Protein AF-A0A3B0TEU0-F1 (afdb_monomer_lite)

Foldseek 3Di:
DDPVVVVVVPVVVVVVVVVVCVVVPPDPPDDPPDPPDDDDDPFWDWDWDWDPDPPDIDIDTDTQGPPPVVNCVVPDDDPPDDPDDD

Radius of gyration: 29.11 Å; chains: 1; bounding box: 80×23×73 Å

Sequence (86 aa):
MNVNIYLMMVFFPFLAIVVGYAVFNRTPKNGPTQNRGTEPSQDSTLVTGGIVSGRGGHSSAITIPRDPQEYAKAMMPSHAKKKENK

Organism: NCBI:txid652676

Secondary structure (DSSP, 8-state):
--HHHHHHHHHHHHHHHHHHHHHHT---SS-----SS----SS-EEEEEEE--TT--EEEEEEE-SSHHHHHHHHS----------

Structure (mmCIF, N/CA/C/O backbone):
data_AF-A0A3B0TEU0-F1
#
_entry.id   AF-A0A3B0TEU0-F1
#
loop_
_atom_site.group_PDB
_atom_site.id
_atom_site.type_symbol
_atom_site.label_atom_id
_atom_site.label_alt_id
_atom_site.label_comp_id
_atom_site.label_asym_id
_atom_site.label_entity_id
_atom_site.label_seq_id
_atom_site.pdbx_PDB_ins_code
_atom_site.Cartn_x
_atom_site.Cartn_y
_atom_site.Cartn_z
_atom_site.occupancy
_atom_site.B_iso_or_equiv
_atom_site.auth_seq_id
_atom_site.auth_comp_id
_atom_site.auth_asym_id
_atom_site.auth_atom_id
_atom_site.pdbx_PDB_model_num
ATOM 1 N N . MET A 1 1 ? 33.360 -10.606 -42.028 1.00 63.88 1 MET A N 1
ATOM 2 C CA . MET A 1 1 ? 32.883 -10.373 -40.646 1.00 63.88 1 MET A CA 1
ATOM 3 C C . MET A 1 1 ? 31.364 -10.458 -40.680 1.00 63.88 1 MET A C 1
ATOM 5 O O . MET A 1 1 ? 30.757 -9.725 -41.449 1.00 63.88 1 MET A O 1
ATOM 9 N N . ASN A 1 2 ? 30.763 -11.429 -39.991 1.00 86.19 2 ASN A N 1
ATOM 10 C CA . ASN A 1 2 ? 29.369 -11.814 -40.239 1.00 86.19 2 ASN A CA 1
ATOM 11 C C . ASN A 1 2 ? 28.401 -10.861 -39.532 1.00 86.19 2 ASN A C 1
ATOM 13 O O . ASN A 1 2 ? 28.495 -10.673 -38.324 1.00 86.19 2 ASN A O 1
ATOM 17 N N . VAL A 1 3 ? 27.440 -10.308 -40.271 1.00 86.38 3 VAL A N 1
ATOM 18 C CA . VAL A 1 3 ? 26.407 -9.391 -39.749 1.00 86.38 3 VAL A CA 1
ATOM 19 C C . VAL A 1 3 ? 25.644 -10.002 -38.564 1.00 86.38 3 VAL A C 1
ATOM 21 O O . VAL A 1 3 ? 25.344 -9.313 -37.594 1.00 86.38 3 VAL A O 1
ATOM 24 N N . ASN A 1 4 ? 25.439 -11.320 -38.577 1.00 89.75 4 ASN A N 1
ATOM 25 C CA . ASN A 1 4 ? 24.788 -12.053 -37.487 1.00 89.75 4 ASN A CA 1
ATOM 26 C C . ASN A 1 4 ? 25.545 -11.962 -36.150 1.00 89.75 4 ASN A C 1
ATOM 28 O O . ASN A 1 4 ? 24.919 -11.924 -35.096 1.00 89.75 4 ASN A O 1
ATOM 32 N N . ILE A 1 5 ? 26.882 -11.890 -36.180 1.00 89.69 5 ILE A N 1
ATOM 33 C CA . ILE A 1 5 ? 27.709 -11.774 -34.967 1.00 89.69 5 ILE A CA 1
ATOM 34 C C . ILE A 1 5 ? 27.505 -10.404 -34.317 1.00 89.69 5 ILE A C 1
ATOM 36 O O . ILE A 1 5 ? 27.319 -10.318 -33.107 1.00 89.69 5 ILE A O 1
ATOM 40 N N . TYR A 1 6 ? 27.455 -9.341 -35.120 1.00 90.75 6 TYR A N 1
ATOM 41 C CA . TYR A 1 6 ? 27.173 -7.995 -34.624 1.00 90.75 6 TYR A CA 1
ATOM 42 C C . TYR A 1 6 ? 25.763 -7.872 -34.053 1.00 90.75 6 TYR A C 1
ATOM 44 O O . TYR A 1 6 ? 25.568 -7.269 -32.999 1.00 90.75 6 TYR A O 1
ATOM 52 N N . LEU A 1 7 ? 24.787 -8.496 -34.714 1.00 90.56 7 LEU A N 1
ATOM 53 C CA . LEU A 1 7 ? 23.403 -8.477 -34.259 1.00 90.56 7 LEU A CA 1
ATOM 54 C C . LEU A 1 7 ? 23.256 -9.179 -32.901 1.00 90.56 7 LEU A C 1
ATOM 56 O O . LEU A 1 7 ? 22.614 -8.639 -32.005 1.00 90.56 7 LEU A O 1
ATOM 60 N N . MET A 1 8 ? 23.930 -10.316 -32.700 1.00 91.94 8 MET A N 1
ATOM 61 C CA . MET A 1 8 ? 23.966 -11.004 -31.402 1.00 91.94 8 MET A CA 1
ATOM 62 C C . MET A 1 8 ? 24.679 -10.167 -30.324 1.00 91.94 8 MET A C 1
ATOM 64 O O . MET A 1 8 ? 24.178 -10.076 -29.203 1.00 91.94 8 MET A O 1
ATOM 68 N N . MET A 1 9 ? 25.799 -9.508 -30.657 1.00 92.62 9 MET A N 1
ATOM 69 C CA . MET A 1 9 ? 26.553 -8.671 -29.708 1.00 92.62 9 MET A CA 1
ATOM 70 C C . MET A 1 9 ? 25.762 -7.472 -29.183 1.00 92.62 9 MET A C 1
ATOM 72 O O . MET A 1 9 ? 26.020 -7.049 -28.063 1.00 92.62 9 MET A O 1
ATOM 76 N N . VAL A 1 10 ? 24.814 -6.930 -29.950 1.00 92.75 10 VAL A N 1
ATOM 77 C CA . VAL A 1 10 ? 23.974 -5.801 -29.508 1.00 92.75 10 VAL A CA 1
ATOM 78 C C . VAL A 1 10 ? 22.668 -6.288 -28.880 1.00 92.75 10 VAL A C 1
ATOM 80 O O . VAL A 1 10 ? 22.208 -5.728 -27.885 1.00 92.75 10 VAL A O 1
ATOM 83 N N . PHE A 1 11 ? 22.081 -7.356 -29.418 1.00 95.00 11 PHE A N 1
ATOM 84 C CA . PHE A 1 11 ? 20.776 -7.845 -28.981 1.00 95.00 11 PHE A CA 1
ATOM 85 C C . PHE A 1 11 ? 20.794 -8.399 -27.553 1.00 95.00 11 PHE A C 1
ATOM 87 O O . PHE A 1 11 ? 19.932 -8.048 -26.750 1.00 95.00 11 PHE A O 1
ATOM 94 N N . PHE A 1 12 ? 21.785 -9.224 -27.202 1.00 94.81 12 PHE A N 1
ATOM 95 C CA . PHE A 1 12 ? 21.869 -9.813 -25.863 1.00 94.81 12 PHE A CA 1
ATOM 96 C C . PHE A 1 12 ? 22.069 -8.797 -24.726 1.00 94.81 12 PHE A C 1
ATOM 98 O O . PHE A 1 12 ? 21.322 -8.882 -23.748 1.00 94.81 12 PHE A O 1
ATOM 105 N N . PRO A 1 13 ? 22.999 -7.823 -24.805 1.00 95.19 13 PRO A N 1
ATOM 106 C CA . PRO A 1 13 ? 23.127 -6.825 -23.745 1.00 95.19 13 PRO A CA 1
ATOM 107 C C . PRO A 1 13 ? 21.903 -5.912 -23.675 1.00 95.19 13 PRO A C 1
ATOM 109 O O . PRO A 1 13 ? 21.453 -5.589 -22.577 1.00 95.19 13 PRO A O 1
ATOM 112 N N . PHE A 1 14 ? 21.307 -5.554 -24.816 1.00 95.69 14 PHE A N 1
ATOM 113 C CA . PHE A 1 14 ? 20.070 -4.776 -24.830 1.00 95.69 14 PHE A CA 1
ATOM 114 C C . PHE A 1 14 ? 18.926 -5.520 -24.126 1.00 95.69 14 PHE A C 1
ATOM 116 O O . PHE A 1 14 ? 18.263 -4.959 -23.253 1.00 95.69 14 PHE A O 1
ATOM 123 N N . LEU A 1 15 ? 18.740 -6.806 -24.435 1.00 95.94 15 LEU A N 1
ATOM 124 C CA . LEU A 1 15 ? 17.725 -7.641 -23.796 1.00 95.94 15 LEU A CA 1
ATOM 125 C C . LEU A 1 15 ? 17.962 -7.761 -22.283 1.00 95.94 15 LEU A C 1
ATOM 127 O O . LEU A 1 15 ? 17.016 -7.645 -21.504 1.00 95.94 15 LEU A O 1
ATOM 131 N N . ALA A 1 16 ? 19.215 -7.935 -21.857 1.00 94.56 16 ALA A N 1
ATOM 132 C CA . ALA A 1 16 ? 19.574 -8.006 -20.442 1.00 94.56 16 ALA A CA 1
ATOM 133 C C . ALA A 1 16 ? 19.237 -6.706 -19.689 1.00 94.56 16 ALA A C 1
ATOM 135 O O . ALA A 1 16 ? 18.704 -6.764 -18.581 1.00 94.56 16 ALA A O 1
ATOM 136 N N . ILE A 1 17 ? 19.479 -5.543 -20.302 1.00 95.06 17 ILE A N 1
ATOM 137 C CA . ILE A 1 17 ? 19.136 -4.234 -19.724 1.00 95.06 17 ILE A CA 1
ATOM 138 C C . ILE A 1 17 ? 17.618 -4.088 -19.578 1.00 95.06 17 ILE A C 1
ATOM 140 O O . ILE A 1 17 ? 17.139 -3.703 -18.510 1.00 95.06 17 ILE A O 1
ATOM 144 N N . VAL A 1 18 ? 16.851 -4.433 -20.617 1.00 94.94 18 VAL A N 1
ATOM 145 C CA . VAL A 1 18 ? 15.381 -4.345 -20.592 1.00 94.94 18 VAL A CA 1
ATOM 146 C C . VAL A 1 18 ? 14.794 -5.253 -19.512 1.00 94.94 18 VAL A C 1
ATOM 148 O O . VAL A 1 18 ? 13.946 -4.817 -18.732 1.00 94.94 18 VAL A O 1
ATOM 151 N N . VAL A 1 19 ? 15.264 -6.500 -19.424 1.00 93.88 19 VAL A N 1
ATOM 152 C CA . VAL A 1 19 ? 14.808 -7.452 -18.402 1.00 93.88 19 VAL A CA 1
ATOM 153 C C . VAL A 1 19 ? 15.211 -6.983 -17.005 1.00 93.88 19 VAL A C 1
ATOM 155 O O . VAL A 1 19 ? 14.375 -6.989 -16.103 1.00 93.88 19 VAL A O 1
ATOM 158 N N . GLY A 1 20 ? 16.451 -6.520 -16.827 1.00 93.69 20 GLY A N 1
ATOM 159 C CA . GLY A 1 20 ? 16.935 -5.983 -15.555 1.00 93.69 20 GLY A CA 1
ATOM 160 C C . GLY A 1 20 ? 16.085 -4.812 -15.068 1.00 93.69 20 GLY A C 1
ATOM 161 O O . GLY A 1 20 ? 15.611 -4.826 -13.933 1.00 93.69 20 GLY A O 1
ATOM 162 N N . TYR A 1 21 ? 15.795 -3.852 -15.950 1.00 93.31 21 TYR A N 1
ATOM 163 C CA . TYR A 1 21 ? 14.916 -2.725 -15.639 1.00 93.31 21 TYR A CA 1
ATOM 164 C C . TYR A 1 21 ? 13.492 -3.186 -15.301 1.00 93.31 21 TYR A C 1
ATOM 166 O O . TYR A 1 21 ? 12.911 -2.747 -14.309 1.00 93.31 21 TYR A O 1
ATOM 174 N N . ALA A 1 22 ? 12.940 -4.124 -16.074 1.00 87.75 22 ALA A N 1
ATOM 175 C CA . ALA A 1 22 ? 11.597 -4.653 -15.858 1.00 87.75 22 ALA A CA 1
ATOM 176 C C . ALA A 1 22 ? 11.455 -5.474 -14.569 1.00 87.75 22 ALA A C 1
ATOM 178 O O . ALA A 1 22 ? 10.333 -5.604 -14.085 1.00 87.75 22 ALA A O 1
ATOM 179 N N . VAL A 1 23 ? 12.538 -6.048 -14.032 1.00 86.69 23 VAL A N 1
ATOM 180 C CA . VAL A 1 23 ? 12.556 -6.722 -12.722 1.00 86.69 23 VAL A CA 1
ATOM 181 C C . VAL A 1 23 ? 12.743 -5.711 -11.595 1.00 86.69 23 VAL A C 1
ATOM 183 O O . VAL A 1 23 ? 12.012 -5.773 -10.609 1.00 86.69 23 VAL A O 1
ATOM 186 N N . PHE A 1 24 ? 13.667 -4.761 -11.749 1.00 83.00 24 PHE A N 1
ATOM 187 C CA . PHE A 1 24 ? 13.965 -3.762 -10.720 1.00 83.00 24 PHE A CA 1
ATOM 188 C C . PHE A 1 24 ? 12.790 -2.810 -10.475 1.00 83.00 24 PHE A C 1
ATOM 190 O O . PHE A 1 24 ? 12.521 -2.420 -9.344 1.00 83.00 24 PHE A O 1
ATOM 197 N N . ASN A 1 25 ? 12.047 -2.480 -11.533 1.00 81.81 25 ASN A N 1
ATOM 198 C CA . ASN A 1 25 ? 10.893 -1.592 -11.451 1.00 81.81 25 ASN A CA 1
ATOM 199 C C . ASN A 1 25 ? 9.594 -2.316 -11.054 1.00 81.81 25 ASN A C 1
ATOM 201 O O . ASN A 1 25 ? 8.518 -1.716 -11.056 1.00 81.81 25 ASN A O 1
ATOM 205 N N . ARG A 1 26 ? 9.653 -3.615 -10.719 1.00 74.06 26 ARG A N 1
ATOM 206 C CA . ARG A 1 26 ? 8.491 -4.298 -10.141 1.00 74.06 26 ARG A CA 1
ATOM 207 C C . ARG A 1 26 ? 8.309 -3.788 -8.726 1.00 74.06 26 ARG A C 1
ATOM 209 O O . ARG A 1 26 ? 9.019 -4.200 -7.814 1.00 74.06 26 ARG A O 1
ATOM 216 N N . THR A 1 27 ? 7.317 -2.924 -8.542 1.00 66.00 27 THR A N 1
ATOM 217 C CA . THR A 1 27 ? 6.832 -2.574 -7.211 1.00 66.00 27 THR A CA 1
ATOM 218 C C . THR A 1 27 ? 6.477 -3.876 -6.487 1.00 66.00 27 THR A C 1
ATOM 220 O O . THR A 1 27 ? 5.671 -4.655 -7.016 1.00 66.00 27 THR A O 1
ATOM 223 N N . PRO A 1 28 ? 7.079 -4.173 -5.323 1.00 65.94 28 PRO A N 1
ATOM 224 C CA . PRO A 1 28 ? 6.728 -5.368 -4.577 1.00 65.94 28 PRO A CA 1
ATOM 225 C C . PRO A 1 28 ? 5.240 -5.283 -4.230 1.00 65.94 28 PRO A C 1
ATOM 227 O O . PRO A 1 28 ? 4.812 -4.401 -3.492 1.00 65.94 28 PRO A O 1
ATOM 230 N N . LYS A 1 29 ? 4.434 -6.199 -4.787 1.00 60.97 29 LYS A N 1
ATOM 231 C CA . LYS A 1 29 ? 2.993 -6.296 -4.479 1.00 60.97 29 LYS A CA 1
ATOM 232 C C . LYS A 1 29 ? 2.744 -6.554 -2.990 1.00 60.97 29 LYS A C 1
ATOM 234 O O . LYS A 1 29 ? 1.680 -6.229 -2.478 1.00 60.97 29 LYS A O 1
ATOM 239 N N . ASN A 1 30 ? 3.753 -7.087 -2.309 1.00 58.53 30 ASN A N 1
ATOM 240 C CA . ASN A 1 30 ? 3.781 -7.283 -0.875 1.00 58.53 30 ASN A CA 1
ATOM 241 C C . ASN A 1 30 ? 4.742 -6.238 -0.298 1.00 58.53 30 ASN A C 1
ATOM 243 O O . ASN A 1 30 ? 5.938 -6.497 -0.167 1.00 58.53 30 ASN A O 1
ATOM 247 N N . GLY A 1 31 ? 4.227 -5.037 -0.018 1.00 61.25 31 GLY A N 1
ATOM 248 C CA . GLY A 1 31 ? 4.934 -4.062 0.817 1.00 61.25 31 GLY A CA 1
ATOM 249 C C . GLY A 1 31 ? 5.283 -4.665 2.187 1.00 61.25 31 GLY A C 1
ATOM 250 O O . GLY A 1 31 ? 4.804 -5.762 2.495 1.00 61.25 31 GLY A O 1
ATOM 251 N N . PRO A 1 32 ? 6.112 -3.991 3.010 1.00 62.19 32 PRO A N 1
ATOM 252 C CA . PRO A 1 32 ? 6.474 -4.497 4.329 1.00 62.19 32 PRO A CA 1
ATOM 253 C C . PRO A 1 32 ? 5.199 -4.921 5.049 1.00 62.19 32 PRO A C 1
ATOM 255 O O . PRO A 1 32 ? 4.267 -4.126 5.190 1.00 62.19 32 PRO A O 1
ATOM 258 N N . THR A 1 33 ? 5.126 -6.201 5.415 1.00 60.06 33 THR A N 1
ATOM 259 C CA . THR A 1 33 ? 4.029 -6.733 6.211 1.00 60.06 33 THR A CA 1
ATOM 260 C C . THR A 1 33 ? 4.011 -5.915 7.486 1.00 60.06 33 THR A C 1
ATOM 262 O O . THR A 1 33 ? 4.860 -6.110 8.352 1.00 60.06 33 THR A O 1
ATOM 265 N N . GLN A 1 34 ? 3.103 -4.944 7.575 1.00 63.00 34 GLN A N 1
ATOM 266 C CA . GLN A 1 34 ? 2.861 -4.248 8.826 1.00 63.00 34 GLN A CA 1
ATOM 267 C C . GLN A 1 34 ? 2.572 -5.341 9.850 1.00 63.00 34 GLN A C 1
ATOM 269 O O . GLN A 1 34 ? 1.706 -6.189 9.609 1.00 63.00 34 GLN A O 1
ATOM 274 N N . ASN A 1 35 ? 3.361 -5.377 10.926 1.00 61.38 35 ASN A N 1
ATOM 275 C CA . ASN A 1 35 ? 3.112 -6.283 12.037 1.00 61.38 35 ASN A CA 1
ATOM 276 C C . ASN A 1 35 ? 1.641 -6.118 12.416 1.00 61.38 35 ASN A C 1
ATOM 278 O O . ASN A 1 35 ? 1.188 -5.017 12.727 1.00 61.38 35 ASN A O 1
ATOM 282 N N . ARG A 1 36 ? 0.864 -7.188 12.243 1.00 64.81 36 ARG A N 1
ATOM 283 C CA . ARG A 1 36 ? -0.571 -7.140 12.496 1.00 64.81 36 ARG A CA 1
ATOM 284 C C . ARG A 1 36 ? -0.763 -7.084 14.002 1.00 64.81 36 ARG A C 1
ATOM 286 O O . ARG A 1 36 ? -0.309 -7.981 14.704 1.00 64.81 36 ARG A O 1
ATOM 293 N N . GLY A 1 37 ? -1.467 -6.058 14.458 1.00 66.94 37 GLY A N 1
ATOM 294 C CA . GLY A 1 37 ? -1.748 -5.839 15.870 1.00 66.94 37 GLY A CA 1
ATOM 295 C C . GLY A 1 37 ? -0.926 -4.703 16.467 1.00 66.94 37 GLY A C 1
ATOM 296 O O . GLY A 1 37 ? -0.020 -4.155 15.845 1.00 66.94 37 GLY A O 1
ATOM 297 N N . THR A 1 38 ? -1.298 -4.330 17.681 1.00 68.38 38 THR A N 1
ATOM 298 C CA . THR A 1 38 ? -0.639 -3.299 18.479 1.00 68.38 38 THR A CA 1
ATOM 299 C C . THR A 1 38 ? 0.036 -3.963 19.667 1.00 68.38 38 THR A C 1
ATOM 301 O O . THR A 1 38 ? -0.464 -4.969 20.178 1.00 68.38 38 THR A O 1
ATOM 304 N N . GLU A 1 39 ? 1.157 -3.407 20.122 1.00 72.06 39 GLU A N 1
ATOM 305 C CA . GLU A 1 39 ? 1.740 -3.831 21.393 1.00 72.06 39 GLU A CA 1
ATOM 306 C C . GLU A 1 39 ? 0.703 -3.667 22.517 1.00 72.06 39 GLU A C 1
ATOM 308 O O . GLU A 1 39 ? -0.083 -2.711 22.494 1.00 72.06 39 GLU A O 1
ATOM 313 N N . PRO A 1 40 ? 0.646 -4.607 23.475 1.00 69.31 40 PRO A N 1
ATOM 314 C CA . PRO A 1 40 ? -0.270 -4.503 24.599 1.00 69.31 40 PRO A CA 1
ATOM 315 C C . PRO A 1 40 ? 0.073 -3.254 25.424 1.00 69.31 40 PRO A C 1
ATOM 317 O O . PRO A 1 40 ? 1.071 -3.225 26.139 1.00 69.31 40 PRO A O 1
ATOM 320 N N . SER A 1 41 ? -0.761 -2.217 25.312 1.00 67.06 41 SER A N 1
ATOM 321 C CA . SER A 1 41 ? -0.663 -0.990 26.107 1.00 67.06 41 SER A CA 1
ATOM 322 C C . SER A 1 41 ? -1.458 -1.121 27.407 1.00 67.06 41 SER A C 1
ATOM 324 O O . SER A 1 41 ? -2.417 -1.894 27.498 1.00 67.06 41 SER A O 1
ATOM 326 N N . GLN A 1 42 ? -1.063 -0.365 28.432 1.00 68.75 42 GLN A N 1
ATOM 327 C CA . GLN A 1 42 ? -1.806 -0.308 29.689 1.00 68.75 42 GLN A CA 1
ATOM 328 C C . GLN A 1 42 ? -3.081 0.545 29.594 1.00 68.75 42 GLN A C 1
ATOM 330 O O . GLN A 1 42 ? -3.967 0.372 30.436 1.00 68.75 42 GLN A O 1
ATOM 335 N N . ASP A 1 43 ? -3.193 1.363 28.546 1.00 74.06 43 ASP A N 1
ATOM 336 C CA . ASP A 1 43 ? -4.230 2.377 28.358 1.00 74.06 43 ASP A CA 1
ATOM 337 C C . ASP A 1 43 ? -5.248 2.011 27.261 1.00 74.06 43 ASP A C 1
ATOM 339 O O . ASP A 1 43 ? -5.149 0.986 26.581 1.00 74.06 43 ASP A O 1
ATOM 343 N N . SER A 1 44 ? -6.255 2.870 27.072 1.00 70.31 44 SER A N 1
ATOM 344 C CA . SER A 1 44 ? -7.216 2.752 25.971 1.00 70.31 44 SER A CA 1
ATOM 345 C C . SER A 1 44 ? -6.524 2.815 2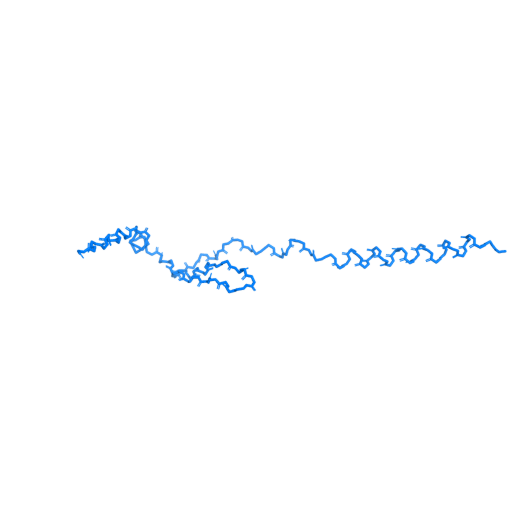4.609 1.00 70.31 44 SER A C 1
ATOM 347 O O . SER A 1 44 ? -5.640 3.645 24.392 1.00 70.31 44 SER A O 1
ATOM 349 N N . THR A 1 45 ? -6.971 1.994 23.660 1.00 70.44 45 THR A N 1
ATOM 350 C CA . THR A 1 45 ? -6.392 1.962 22.309 1.00 70.44 45 THR A CA 1
ATOM 351 C C . THR A 1 45 ? -7.238 2.779 21.339 1.00 70.44 45 THR A C 1
ATOM 353 O O . THR A 1 45 ? -8.442 2.549 21.216 1.00 70.44 45 THR A O 1
ATOM 356 N N . LEU A 1 46 ? -6.613 3.714 20.620 1.00 77.44 46 LEU A N 1
ATOM 357 C CA . LEU A 1 46 ? -7.254 4.436 19.523 1.00 77.44 46 LEU A CA 1
ATOM 358 C C . LEU A 1 46 ? -7.135 3.613 18.237 1.00 77.44 46 LEU A C 1
ATOM 360 O O . LEU A 1 46 ? -6.046 3.457 17.686 1.00 77.44 46 LEU A O 1
ATOM 364 N N . VAL A 1 47 ? -8.256 3.102 17.740 1.00 72.12 47 VAL A N 1
ATOM 365 C CA . VAL A 1 47 ? -8.320 2.373 16.472 1.00 72.12 47 VAL A CA 1
ATOM 366 C C . VAL A 1 47 ? -8.906 3.292 15.414 1.00 72.12 47 VAL A C 1
ATOM 368 O O . VAL A 1 47 ? -10.058 3.707 15.503 1.00 72.12 47 VAL A O 1
ATOM 371 N N . THR A 1 48 ? -8.116 3.608 14.390 1.00 68.94 48 THR A N 1
ATOM 372 C CA . THR A 1 48 ? -8.618 4.322 13.212 1.00 68.94 48 THR A CA 1
ATOM 373 C C . THR A 1 48 ? -8.930 3.307 12.124 1.00 68.94 48 THR A C 1
ATOM 375 O O . THR A 1 48 ? -8.027 2.686 11.566 1.00 68.94 48 THR A O 1
ATOM 378 N N . GLY A 1 49 ? -10.215 3.124 11.835 1.00 63.91 49 GLY A N 1
ATOM 379 C CA . GLY A 1 49 ? -10.687 2.323 10.711 1.00 63.91 49 GLY A CA 1
ATOM 380 C C . GLY A 1 49 ? -11.131 3.236 9.576 1.00 63.91 49 GLY A C 1
ATOM 381 O O . GLY A 1 49 ? -11.844 4.212 9.805 1.00 63.91 49 GLY A O 1
ATOM 382 N N . GLY A 1 50 ? -10.732 2.943 8.342 1.00 60.09 50 GLY A N 1
ATOM 383 C CA . GLY A 1 50 ? -11.180 3.724 7.196 1.00 60.09 50 GLY A CA 1
ATOM 384 C C . GLY A 1 50 ? -10.896 3.041 5.871 1.00 60.09 50 GLY A C 1
ATOM 385 O O . GLY A 1 50 ? -9.875 2.378 5.702 1.00 60.09 50 GLY A O 1
ATOM 386 N N . ILE A 1 51 ? -11.811 3.214 4.921 1.00 55.19 51 ILE A N 1
ATOM 387 C CA . ILE A 1 51 ? -11.599 2.802 3.534 1.00 55.19 51 ILE A CA 1
ATOM 388 C C . ILE A 1 51 ? -11.025 4.010 2.801 1.00 55.19 51 ILE A C 1
ATOM 390 O O . ILE A 1 51 ? -11.735 4.980 2.528 1.00 55.19 51 ILE A O 1
ATOM 394 N N . VAL A 1 52 ? -9.738 3.953 2.463 1.00 56.00 52 VAL A N 1
ATOM 395 C CA . VAL A 1 52 ? -9.113 4.941 1.579 1.00 56.00 52 VAL A CA 1
ATOM 396 C C . VAL A 1 52 ? -9.441 4.549 0.140 1.00 56.00 52 VAL A C 1
ATOM 398 O O . VAL A 1 52 ? -8.669 3.880 -0.539 1.00 56.00 52 VAL 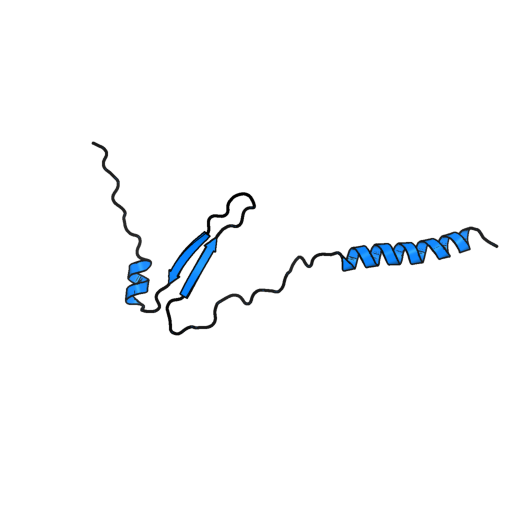A O 1
ATOM 401 N N . SER A 1 53 ? -10.630 4.930 -0.325 1.00 54.91 53 SER A N 1
ATOM 402 C CA . SER A 1 53 ? -10.908 4.990 -1.762 1.00 54.91 53 SER A CA 1
ATOM 403 C C . SER A 1 53 ? -10.561 6.401 -2.239 1.00 54.91 53 SER A C 1
ATOM 405 O O . SER A 1 53 ? -10.844 7.374 -1.541 1.00 54.91 53 SER A O 1
ATOM 407 N N . GLY A 1 54 ? -9.880 6.522 -3.382 1.00 57.88 54 GLY A N 1
ATOM 408 C CA . GLY A 1 54 ? -9.189 7.739 -3.850 1.00 57.88 54 GLY A CA 1
ATOM 409 C C . GLY A 1 54 ? -10.042 8.995 -4.105 1.00 57.88 54 GLY A C 1
ATOM 410 O O . GLY A 1 54 ? -9.594 9.890 -4.811 1.00 57.88 54 GLY A O 1
ATOM 411 N N . ARG A 1 55 ? -11.266 9.081 -3.570 1.00 55.12 55 ARG A N 1
ATOM 412 C CA . ARG A 1 55 ? -12.219 10.180 -3.766 1.00 55.12 55 ARG A CA 1
ATOM 413 C C . ARG A 1 55 ? -12.979 10.588 -2.492 1.00 55.12 55 ARG A C 1
ATOM 415 O O . ARG A 1 55 ? -14.131 10.996 -2.567 1.00 55.12 55 ARG A O 1
ATOM 422 N N . GLY A 1 56 ? -12.321 10.506 -1.333 1.00 55.53 56 GLY A N 1
ATOM 423 C CA . GLY A 1 56 ? -12.875 10.950 -0.046 1.00 55.53 56 GLY A CA 1
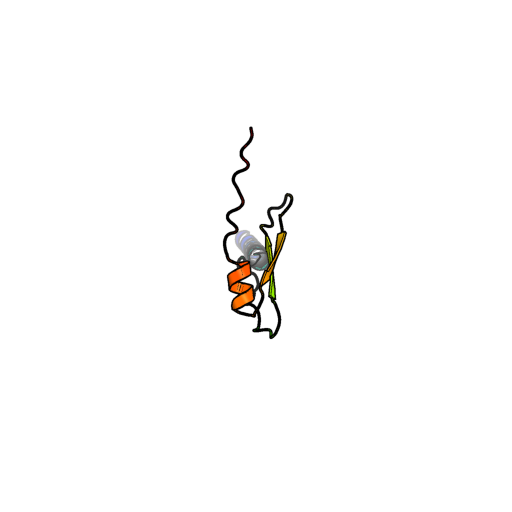ATOM 424 C C . GLY A 1 56 ? -13.108 9.788 0.911 1.00 55.53 56 GLY A C 1
ATOM 425 O O . GLY A 1 56 ? -14.242 9.384 1.153 1.00 55.53 56 GLY A O 1
ATOM 426 N N . GLY A 1 57 ? -12.018 9.233 1.441 1.00 56.84 57 GLY A N 1
ATOM 427 C CA . GLY A 1 57 ? -12.087 8.173 2.441 1.00 56.84 57 GLY A CA 1
ATOM 428 C C . GLY A 1 57 ? -12.735 8.666 3.734 1.00 56.84 57 GLY A C 1
ATOM 429 O O . GLY A 1 57 ? -12.394 9.731 4.242 1.00 56.84 57 GLY A O 1
ATOM 430 N N . HIS A 1 58 ? -13.665 7.879 4.270 1.00 57.78 58 HIS A N 1
ATOM 431 C CA . HIS A 1 58 ? -14.193 8.073 5.616 1.00 57.78 58 HIS A CA 1
ATOM 432 C C . HIS A 1 58 ? -13.282 7.319 6.588 1.00 57.78 58 HIS A C 1
ATOM 434 O O . HIS A 1 58 ? -13.160 6.095 6.494 1.00 57.78 58 HIS A O 1
ATOM 440 N N . SER A 1 59 ? -12.628 8.042 7.495 1.00 62.00 59 SER A N 1
ATOM 441 C CA . SER A 1 59 ? -11.920 7.462 8.636 1.00 62.00 59 SER A CA 1
ATOM 442 C C . SER A 1 59 ? -12.725 7.718 9.902 1.00 62.00 59 SER A C 1
ATOM 444 O O . SER A 1 59 ? -13.032 8.868 10.215 1.00 62.00 59 SER A O 1
ATOM 446 N N . SER A 1 60 ? -13.052 6.659 10.631 1.00 65.56 60 SER A N 1
ATOM 447 C CA . SER A 1 60 ? -13.650 6.747 11.957 1.00 65.56 60 SER A CA 1
ATOM 448 C C . SER A 1 60 ? -12.597 6.363 12.990 1.00 65.56 60 SER A C 1
ATOM 450 O O . SER A 1 60 ? -11.965 5.309 12.882 1.00 65.56 60 SER A O 1
ATOM 452 N N . ALA A 1 61 ? -12.391 7.241 13.968 1.00 74.25 61 ALA A N 1
ATOM 453 C CA . ALA A 1 61 ? -11.585 6.946 15.139 1.00 74.25 61 ALA A CA 1
ATOM 454 C C . ALA A 1 61 ? -12.499 6.357 16.220 1.00 74.25 61 ALA A C 1
ATOM 456 O O . ALA A 1 61 ? -13.483 6.984 16.614 1.00 74.25 61 ALA A O 1
ATOM 457 N N . ILE A 1 62 ? -12.178 5.151 16.679 1.00 77.25 62 ILE A N 1
ATOM 458 C CA . ILE A 1 62 ? -12.891 4.441 17.739 1.00 77.25 62 ILE A CA 1
ATOM 459 C C . ILE A 1 62 ? -11.910 4.230 18.888 1.00 77.25 62 ILE A C 1
ATOM 461 O O . ILE A 1 62 ? -10.853 3.625 18.710 1.00 77.25 62 ILE A O 1
ATOM 465 N N . THR A 1 63 ? -12.262 4.713 20.074 1.00 81.69 63 THR A N 1
ATOM 466 C CA . THR A 1 63 ? -11.501 4.441 21.297 1.00 81.69 63 THR A CA 1
ATOM 467 C C . THR A 1 63 ? -12.006 3.149 21.923 1.00 81.69 63 THR A C 1
ATOM 469 O O . THR A 1 63 ? -13.197 3.022 22.206 1.00 81.69 63 THR A O 1
ATOM 472 N N . ILE A 1 64 ? -11.105 2.197 22.150 1.00 80.12 64 ILE A N 1
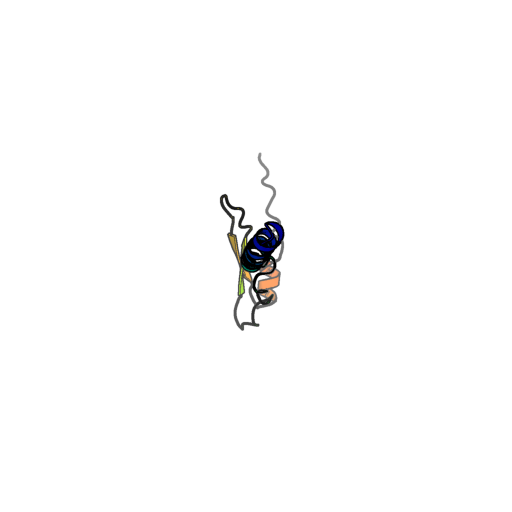ATOM 473 C CA . ILE A 1 64 ? -11.409 0.923 22.801 1.00 80.12 64 ILE A CA 1
ATOM 474 C C . ILE A 1 64 ? -10.936 0.995 24.261 1.00 80.12 64 ILE A C 1
ATOM 476 O O . ILE A 1 64 ? -9.721 1.046 24.494 1.00 80.12 64 ILE A O 1
ATOM 480 N N . PRO A 1 65 ? -11.858 1.024 25.244 1.00 81.56 65 PRO A N 1
ATOM 481 C CA . PRO A 1 65 ? -11.500 1.007 26.658 1.00 81.56 65 PRO A CA 1
ATOM 482 C C . PRO A 1 65 ? -10.986 -0.376 27.077 1.00 81.56 65 PRO A C 1
ATOM 484 O O . PRO A 1 65 ? -11.397 -1.401 26.528 1.00 81.56 65 PRO A O 1
ATOM 487 N N . ARG A 1 66 ? -10.078 -0.396 28.059 1.00 80.06 66 ARG A N 1
ATOM 488 C CA . ARG A 1 66 ? -9.490 -1.627 28.609 1.00 80.06 66 ARG A CA 1
ATOM 489 C C . ARG A 1 66 ? -10.348 -2.249 29.707 1.00 80.06 66 ARG A C 1
ATOM 491 O O . ARG A 1 66 ? -10.341 -3.470 29.844 1.00 80.06 66 ARG A O 1
ATOM 498 N N . ASP A 1 67 ? -11.039 -1.425 30.499 1.00 86.25 67 ASP A N 1
ATOM 499 C CA . ASP A 1 67 ? -11.916 -1.923 31.556 1.00 86.25 67 ASP A CA 1
ATOM 500 C C . ASP A 1 67 ? -13.026 -2.791 30.936 1.00 86.25 67 ASP A C 1
ATOM 502 O O . ASP A 1 67 ? -13.764 -2.307 30.069 1.00 86.25 67 ASP A O 1
ATOM 506 N N . PRO A 1 68 ? -13.163 -4.069 31.342 1.00 82.00 68 PRO A N 1
ATOM 507 C CA . PRO A 1 68 ? -14.169 -4.962 30.779 1.00 82.00 68 PRO A CA 1
ATOM 508 C C . PRO A 1 68 ? -15.595 -4.415 30.884 1.00 82.00 68 PRO A C 1
ATOM 510 O O . PRO A 1 68 ? -16.408 -4.665 29.990 1.00 82.00 68 PRO A O 1
ATOM 513 N N . GLN A 1 69 ? -15.905 -3.669 31.952 1.00 87.69 69 GLN A N 1
ATOM 514 C CA . GLN A 1 69 ? -17.245 -3.111 32.153 1.00 87.69 69 GLN A CA 1
ATOM 515 C C . GLN A 1 69 ? -17.524 -1.979 31.160 1.00 87.69 69 GLN A C 1
ATOM 517 O O . GLN A 1 69 ? -18.565 -1.979 30.495 1.00 87.69 69 GLN A O 1
ATOM 522 N N . GLU A 1 70 ? -16.580 -1.048 31.000 1.00 83.19 70 GLU A 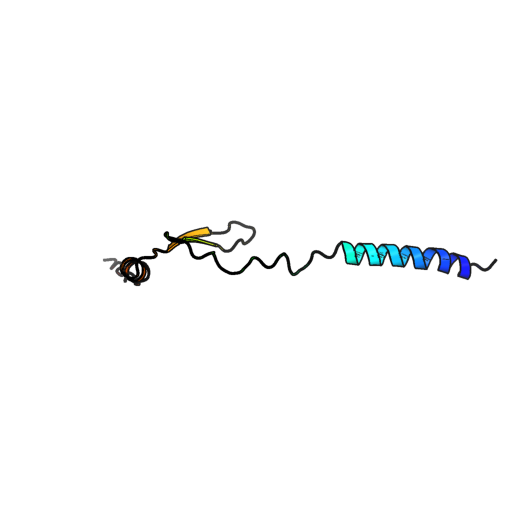N 1
ATOM 523 C CA . GLU A 1 70 ? -16.671 0.015 29.994 1.00 83.19 70 GLU A CA 1
ATOM 524 C C . GLU A 1 70 ? -16.697 -0.528 28.562 1.00 83.19 70 GLU A C 1
ATOM 526 O O . GLU A 1 70 ? -17.473 -0.039 27.738 1.00 83.19 70 GLU A O 1
ATOM 531 N N . TYR A 1 71 ? -15.915 -1.569 28.266 1.00 81.81 71 TYR A N 1
ATOM 532 C CA . TYR A 1 71 ? -15.917 -2.220 26.956 1.00 81.81 71 TYR A CA 1
ATOM 533 C C . TYR A 1 71 ? -17.281 -2.829 26.628 1.00 81.81 71 TYR A C 1
ATOM 535 O O . TYR A 1 71 ? -17.849 -2.547 25.570 1.00 81.81 71 TYR A O 1
ATOM 543 N N . ALA A 1 72 ? -17.844 -3.619 27.548 1.00 85.12 72 ALA A N 1
ATOM 544 C CA . ALA A 1 72 ? -19.158 -4.229 27.362 1.00 85.12 72 ALA A CA 1
ATOM 545 C C . ALA A 1 72 ? -20.246 -3.166 27.146 1.00 85.12 72 ALA A C 1
ATOM 547 O O . ALA A 1 72 ? -21.104 -3.316 26.276 1.00 85.12 72 ALA A O 1
ATOM 548 N N . LYS A 1 73 ? -20.172 -2.057 27.891 1.00 84.69 73 LYS A N 1
ATOM 549 C CA . LYS A 1 73 ? -21.089 -0.922 27.748 1.00 84.69 73 LYS A CA 1
ATOM 550 C C . LYS A 1 73 ? -20.947 -0.219 26.396 1.00 84.69 73 LYS A C 1
ATOM 552 O O . LYS A 1 73 ? -21.961 0.123 25.795 1.00 84.69 73 LYS A O 1
ATOM 557 N N . ALA A 1 74 ? -19.721 -0.004 25.921 1.00 80.56 74 ALA A N 1
ATOM 558 C CA . ALA A 1 74 ? -19.450 0.663 24.646 1.00 80.56 74 ALA A CA 1
ATOM 559 C C . ALA A 1 74 ? -19.837 -0.193 23.427 1.00 80.56 74 ALA A C 1
ATOM 561 O O . ALA A 1 74 ? -20.219 0.352 22.394 1.00 80.56 74 ALA A O 1
ATOM 562 N N . MET A 1 75 ? -19.760 -1.521 23.549 1.00 81.56 75 MET A N 1
ATOM 563 C CA . MET A 1 75 ? -20.091 -2.468 22.475 1.00 81.56 75 MET A CA 1
ATOM 564 C C . MET A 1 75 ? -21.561 -2.903 22.472 1.00 81.56 75 MET A C 1
ATOM 566 O O . MET A 1 75 ? -22.001 -3.587 21.546 1.00 81.56 75 MET A O 1
ATOM 570 N N . MET A 1 76 ? -22.337 -2.521 23.489 1.00 84.00 76 MET A N 1
ATOM 571 C CA . MET A 1 76 ? -23.755 -2.844 23.544 1.00 84.00 76 MET A CA 1
ATOM 572 C C . MET A 1 76 ? -24.505 -2.072 22.446 1.00 84.00 76 MET A C 1
ATOM 574 O O . MET A 1 76 ? -24.417 -0.841 22.395 1.00 84.00 76 MET A O 1
ATOM 578 N N . PRO A 1 77 ? -25.276 -2.748 21.574 1.00 76.88 77 PRO A N 1
ATOM 579 C CA . PRO A 1 77 ? -26.087 -2.062 20.583 1.00 76.88 77 PRO A CA 1
ATOM 580 C C . PRO A 1 77 ? -27.107 -1.177 21.302 1.00 76.88 77 PRO A C 1
ATOM 582 O O . PRO A 1 77 ? -28.020 -1.651 21.977 1.00 76.88 77 PRO A O 1
ATOM 585 N N . SER A 1 78 ? -26.955 0.136 21.155 1.00 69.88 78 SER A N 1
ATOM 586 C CA . SER A 1 78 ? -28.005 1.077 21.515 1.00 69.88 78 SER A CA 1
ATOM 587 C C . SER A 1 78 ? -29.173 0.815 20.571 1.00 69.88 78 SER A C 1
ATOM 589 O O . SER A 1 78 ? -29.094 1.118 19.379 1.00 69.88 78 SER A O 1
ATOM 591 N N . HIS A 1 79 ? -30.252 0.216 21.075 1.00 60.78 79 HIS A N 1
ATOM 592 C CA . HIS A 1 79 ? -31.530 0.184 20.371 1.00 60.78 79 HIS A CA 1
ATOM 593 C C . HIS A 1 79 ? -32.042 1.625 20.244 1.00 60.78 79 HIS A C 1
ATOM 595 O O . HIS A 1 79 ? -32.852 2.107 21.038 1.00 60.78 79 HIS A O 1
ATOM 601 N N . ALA A 1 80 ? -31.521 2.349 19.256 1.00 57.12 80 ALA A N 1
ATOM 602 C CA . ALA A 1 80 ? -31.936 3.698 18.940 1.00 57.12 80 ALA A CA 1
ATOM 603 C C . ALA A 1 80 ? -33.371 3.647 18.404 1.00 57.12 80 ALA A C 1
ATOM 605 O O . ALA A 1 80 ? -33.625 3.266 17.262 1.00 57.12 80 ALA A O 1
ATOM 606 N N . LYS A 1 81 ? -34.299 3.999 19.301 1.00 56.47 81 LYS A N 1
ATOM 607 C CA . LYS A 1 81 ? -35.691 4.410 19.084 1.00 56.47 81 LYS A CA 1
ATOM 608 C C . LYS A 1 81 ? -36.028 4.700 17.616 1.00 56.47 81 LYS A C 1
ATOM 610 O O . LYS A 1 81 ? -35.627 5.724 17.063 1.00 56.47 81 LYS A O 1
ATOM 615 N N . LYS A 1 82 ? -36.870 3.840 17.040 1.00 51.00 82 LYS A N 1
ATOM 616 C CA . LYS A 1 82 ? -37.682 4.128 15.852 1.00 51.00 82 LYS A CA 1
ATOM 617 C C . LYS A 1 82 ? -38.409 5.459 16.092 1.00 51.00 82 LYS A C 1
ATOM 619 O O . LYS A 1 82 ? -39.247 5.540 16.985 1.00 51.00 82 LYS A O 1
ATOM 624 N N . LYS A 1 83 ? -38.050 6.513 15.351 1.00 58.19 83 LYS A N 1
ATOM 625 C CA . LYS A 1 83 ? -38.802 7.774 15.348 1.00 58.19 83 LYS A CA 1
ATOM 626 C C . LYS A 1 83 ? -40.189 7.485 14.777 1.00 58.19 83 LYS A C 1
ATOM 628 O O . LYS A 1 83 ? -40.334 7.235 13.584 1.00 58.19 83 LYS A O 1
ATOM 633 N N . GLU A 1 84 ? -41.179 7.459 15.656 1.00 55.59 84 GLU A N 1
ATOM 634 C CA . GLU A 1 84 ? -42.597 7.507 15.323 1.00 55.59 84 GLU A CA 1
ATOM 635 C C . GLU A 1 84 ? -42.886 8.908 14.766 1.00 55.59 84 GLU A C 1
ATOM 637 O O . GLU A 1 84 ? -42.927 9.888 15.508 1.00 55.59 84 GLU A O 1
ATOM 642 N N . ASN A 1 85 ? -42.962 9.017 13.438 1.00 55.75 85 ASN A N 1
ATOM 643 C CA . ASN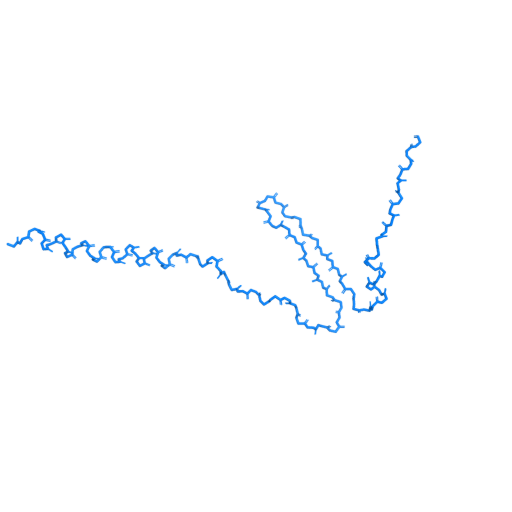 A 1 85 ? -43.507 10.200 12.778 1.00 55.75 85 ASN A CA 1
ATOM 644 C C . ASN A 1 85 ? -45.031 10.110 12.894 1.00 55.75 85 ASN A C 1
ATOM 646 O O . ASN A 1 85 ? -45.631 9.178 12.356 1.00 55.75 85 ASN A O 1
ATOM 650 N N . LYS A 1 86 ? -45.598 11.048 13.650 1.00 47.38 86 LYS A N 1
ATOM 651 C CA . LYS A 1 86 ? -47.030 11.326 13.755 1.00 47.38 86 LYS A CA 1
ATOM 652 C C . LYS A 1 86 ? -47.513 12.095 12.529 1.00 47.38 86 LYS A C 1
ATOM 654 O O . LYS A 1 86 ? -46.721 12.924 12.028 1.00 47.38 86 LYS A O 1
#

pLDDT: mean 74.44, std 13.87, range [47.38, 95.94]